Protein AF-A0A5B2VXR0-F1 (afdb_monomer_lite)

Sequence (176 aa):
MSKNELIADTIEAIVAQMFAIHRPLTPNASEYSLFYDPRKHEAWFIVIFFEDSNTTNAAIKNGVCYKMHTYLDNALQASGRTADINSMIFFESGARPVEKVDMDNLFQQLILQTARLKKSADEEPETICKGCGHDFDNHQLMCEPDTELSSMKGWITCPEEGCNCFFTWGANFPPQ

Radius of gyration: 16.2 Å; chains: 1; bounding box: 37×38×41 Å

Organism: NCBI:txid2607653

Structure (mmCIF, N/CA/C/O backbone):
data_AF-A0A5B2VXR0-F1
#
_entry.id   AF-A0A5B2VXR0-F1
#
loop_
_atom_site.group_PDB
_atom_site.id
_atom_site.type_symbol
_atom_site.label_atom_id
_atom_site.label_alt_id
_atom_site.label_comp_id
_atom_site.label_asym_id
_atom_site.label_entity_id
_atom_site.label_seq_id
_atom_site.pdbx_PDB_ins_code
_atom_site.Cartn_x
_atom_site.Cartn_y
_atom_site.Cartn_z
_atom_site.occupancy
_atom_site.B_iso_or_equiv
_atom_site.auth_seq_id
_atom_site.auth_comp_id
_atom_site.auth_asym_id
_atom_site.auth_atom_id
_atom_site.pdbx_PDB_model_num
ATOM 1 N N . MET A 1 1 ? -19.184 -1.882 20.969 1.00 64.56 1 MET A N 1
ATOM 2 C CA . MET A 1 1 ? -18.193 -1.811 19.889 1.00 64.56 1 MET A CA 1
ATOM 3 C C . MET A 1 1 ? -18.746 -0.902 18.805 1.00 64.56 1 MET A C 1
ATOM 5 O O . MET A 1 1 ? -19.882 -1.104 18.383 1.00 64.56 1 MET A O 1
ATOM 9 N N . SER A 1 2 ? -18.029 0.161 18.463 1.00 87.50 2 SER A N 1
ATOM 10 C CA . SER A 1 2 ? -18.422 1.135 17.446 1.00 87.50 2 SER A CA 1
ATOM 11 C C . SER A 1 2 ? -18.277 0.550 16.035 1.00 87.50 2 SER A C 1
ATOM 13 O O . SER A 1 2 ? -17.566 -0.433 15.827 1.00 87.50 2 SER A O 1
ATOM 15 N N . LYS A 1 3 ? -18.938 1.161 15.039 1.00 88.62 3 LYS A N 1
ATOM 16 C CA . LYS A 1 3 ? -18.789 0.774 13.622 1.00 88.62 3 LYS A CA 1
ATOM 17 C C . LYS A 1 3 ? -17.317 0.789 13.186 1.00 88.62 3 LYS A C 1
ATOM 19 O O . LYS A 1 3 ? -16.893 -0.104 12.465 1.00 88.62 3 LYS A O 1
ATOM 24 N N . ASN A 1 4 ? -16.552 1.777 13.646 1.00 90.12 4 ASN A N 1
ATOM 25 C CA . ASN A 1 4 ? -15.150 1.940 13.267 1.00 90.12 4 ASN A CA 1
ATOM 26 C C . ASN A 1 4 ? -14.249 0.892 13.926 1.00 90.12 4 ASN A C 1
ATOM 28 O O . ASN A 1 4 ? -13.320 0.430 13.281 1.00 90.12 4 ASN A O 1
ATOM 32 N N . GLU A 1 5 ? -14.551 0.466 15.156 1.00 90.69 5 GLU A N 1
ATOM 33 C CA . GLU A 1 5 ? -13.848 -0.660 15.795 1.00 90.69 5 GLU A CA 1
ATOM 34 C C . GLU A 1 5 ? -14.067 -1.955 15.000 1.00 90.69 5 GLU A C 1
ATOM 36 O O . GLU A 1 5 ? -13.112 -2.628 14.645 1.00 90.69 5 GLU A O 1
ATOM 41 N N . LEU A 1 6 ? -15.310 -2.241 14.594 1.00 92.94 6 LEU A N 1
ATOM 42 C CA . LEU A 1 6 ? -15.615 -3.406 13.753 1.00 92.94 6 LEU A CA 1
ATOM 43 C C . LEU A 1 6 ? -14.913 -3.377 12.386 1.00 92.94 6 LEU A C 1
ATOM 45 O O . LEU A 1 6 ? -14.565 -4.433 11.852 1.00 92.94 6 LEU A O 1
ATOM 49 N N . ILE A 1 7 ? -14.758 -2.189 11.791 1.00 95.38 7 ILE A N 1
ATOM 50 C CA . ILE A 1 7 ? -14.009 -2.004 10.542 1.00 95.38 7 ILE A CA 1
ATOM 51 C C . ILE A 1 7 ? -12.522 -2.260 10.789 1.00 95.38 7 ILE A C 1
ATOM 53 O O . ILE A 1 7 ? -11.934 -3.043 10.048 1.00 95.38 7 ILE A O 1
ATOM 57 N N . ALA A 1 8 ? -11.943 -1.667 11.837 1.00 95.88 8 ALA A N 1
ATOM 58 C CA . ALA A 1 8 ? -10.543 -1.863 12.201 1.00 95.88 8 ALA A CA 1
ATOM 59 C C . ALA A 1 8 ? -10.223 -3.350 12.413 1.00 95.88 8 ALA A C 1
ATOM 61 O O . ALA A 1 8 ? -9.340 -3.866 11.736 1.00 95.88 8 ALA A O 1
ATOM 62 N N . ASP A 1 9 ? -11.021 -4.061 13.217 1.00 96.38 9 ASP A N 1
ATOM 63 C CA . ASP A 1 9 ? -10.864 -5.504 13.453 1.00 96.38 9 ASP A CA 1
ATOM 64 C C . ASP A 1 9 ? -10.906 -6.311 12.143 1.00 96.38 9 ASP A C 1
ATOM 66 O O . ASP A 1 9 ? -10.186 -7.295 11.963 1.00 96.38 9 ASP A O 1
ATOM 70 N N . THR A 1 10 ? -11.761 -5.898 11.199 1.00 96.69 10 THR A N 1
ATOM 71 C CA . THR A 1 10 ? -11.889 -6.566 9.896 1.00 96.69 10 THR A CA 1
ATOM 72 C C . THR A 1 10 ? -10.655 -6.317 9.027 1.00 96.69 10 THR A C 1
ATOM 74 O O . THR A 1 10 ? -10.138 -7.258 8.424 1.00 96.69 10 THR A O 1
ATOM 77 N N . ILE A 1 11 ? -10.156 -5.077 8.979 1.00 97.44 11 ILE A N 1
ATOM 78 C CA . ILE A 1 11 ? -8.929 -4.731 8.248 1.00 97.44 11 ILE A CA 1
ATOM 79 C C . ILE A 1 11 ? -7.738 -5.480 8.849 1.00 97.44 11 ILE A C 1
ATOM 81 O O . ILE A 1 11 ? -6.964 -6.081 8.110 1.00 97.44 11 ILE A O 1
ATOM 85 N N . GLU A 1 12 ? -7.609 -5.508 10.175 1.00 97.38 12 GLU A N 1
ATOM 86 C CA . GLU A 1 12 ? -6.534 -6.228 10.862 1.00 97.38 12 GLU A CA 1
ATOM 87 C C . GLU A 1 12 ? -6.555 -7.727 10.551 1.00 97.38 12 GLU A C 1
ATOM 89 O O . GLU A 1 12 ? -5.510 -8.304 10.251 1.00 97.38 12 GLU A O 1
ATOM 94 N N . ALA A 1 13 ? -7.734 -8.357 10.532 1.00 97.50 13 ALA A N 1
ATOM 95 C CA . ALA A 1 13 ? -7.865 -9.759 10.140 1.00 97.50 13 ALA A CA 1
ATOM 96 C C . ALA A 1 13 ? -7.423 -10.003 8.683 1.00 97.50 13 ALA A C 1
ATOM 98 O O . ALA A 1 13 ? -6.714 -10.975 8.406 1.00 97.50 13 ALA A O 1
ATOM 99 N N . ILE A 1 14 ? -7.795 -9.109 7.760 1.00 98.00 14 ILE A N 1
ATOM 100 C CA . ILE A 1 14 ? -7.378 -9.165 6.350 1.00 98.00 14 ILE A CA 1
ATOM 101 C C . ILE A 1 14 ? -5.855 -9.013 6.225 1.00 98.00 14 ILE A C 1
ATOM 103 O O . ILE A 1 14 ? -5.215 -9.797 5.519 1.00 98.00 14 ILE A O 1
ATOM 107 N N . VAL A 1 15 ? -5.259 -8.048 6.932 1.00 97.38 15 VAL A N 1
ATOM 108 C CA . VAL A 1 15 ? -3.807 -7.819 6.931 1.00 97.38 15 VAL A CA 1
ATOM 109 C C . VAL A 1 15 ? -3.071 -9.021 7.523 1.00 97.38 15 VAL A C 1
ATOM 111 O O . VAL A 1 15 ? -2.116 -9.506 6.921 1.00 97.38 15 VAL A O 1
ATOM 114 N N . ALA A 1 16 ? -3.538 -9.585 8.638 1.00 96.25 16 ALA A N 1
ATOM 115 C CA . ALA A 1 16 ? -2.943 -10.785 9.224 1.00 96.25 16 ALA A CA 1
ATOM 116 C C . ALA A 1 16 ? -2.954 -11.973 8.244 1.00 96.25 16 ALA A C 1
ATOM 118 O O . ALA A 1 16 ? -1.962 -12.698 8.120 1.00 96.25 16 ALA A O 1
ATOM 119 N N . GLN A 1 17 ? -4.048 -12.151 7.497 1.00 96.75 17 GLN A N 1
ATOM 120 C CA . GLN A 1 17 ? -4.134 -13.178 6.462 1.00 96.75 17 GLN A CA 1
ATOM 121 C C . GLN A 1 17 ? -3.186 -12.895 5.286 1.00 96.75 17 GLN A C 1
ATOM 123 O O . GLN A 1 17 ? -2.537 -13.821 4.794 1.00 96.75 17 GLN A O 1
ATOM 128 N N . MET A 1 18 ? -3.053 -11.629 4.873 1.00 96.69 18 MET A N 1
ATOM 129 C CA . MET A 1 18 ? -2.081 -11.207 3.862 1.00 96.69 18 MET A CA 1
ATOM 130 C C . MET A 1 18 ? -0.664 -11.615 4.273 1.00 96.69 18 MET A C 1
ATOM 132 O O . MET A 1 18 ? 0.009 -12.295 3.496 1.00 96.69 18 MET A O 1
ATOM 136 N N . PHE A 1 19 ? -0.249 -11.292 5.504 1.00 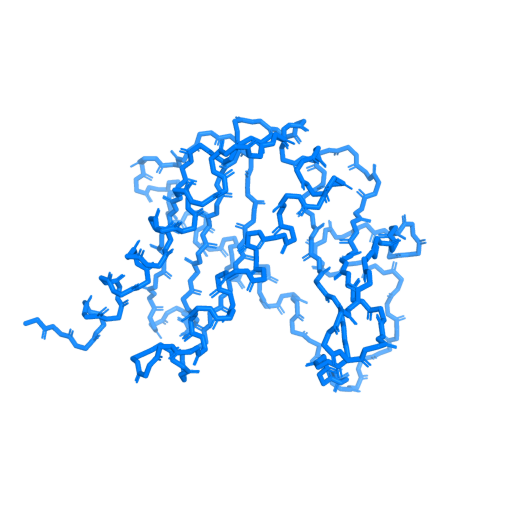94.94 19 PHE A N 1
ATOM 137 C CA . PHE A 1 19 ? 1.060 -11.675 6.043 1.00 94.94 19 PHE A CA 1
ATOM 138 C C . PHE A 1 19 ? 1.251 -13.193 6.042 1.00 94.94 19 PHE A C 1
ATOM 140 O O . PHE A 1 19 ? 2.310 -13.675 5.651 1.00 94.94 19 PHE A O 1
ATOM 147 N N . ALA A 1 20 ? 0.234 -13.968 6.431 1.00 94.25 20 ALA A N 1
ATOM 148 C CA . ALA A 1 20 ? 0.322 -15.427 6.432 1.00 94.25 20 ALA A CA 1
ATOM 149 C C . ALA A 1 20 ? 0.535 -16.007 5.021 1.00 94.25 20 ALA A C 1
ATOM 151 O O . ALA A 1 20 ? 1.376 -16.889 4.843 1.00 94.25 20 ALA A O 1
ATOM 152 N N . ILE A 1 21 ? -0.193 -15.498 4.022 1.00 92.44 21 ILE A N 1
ATOM 153 C CA . ILE A 1 21 ? -0.110 -15.949 2.623 1.00 92.44 21 ILE A CA 1
ATOM 154 C C . ILE A 1 21 ? 1.210 -15.525 1.974 1.00 92.44 21 ILE A C 1
ATOM 156 O O . ILE A 1 21 ? 1.811 -16.303 1.235 1.00 92.44 21 ILE A O 1
ATOM 160 N N . HIS A 1 22 ? 1.670 -14.305 2.255 1.00 91.31 22 HIS A N 1
ATOM 161 C CA . HIS A 1 22 ? 2.840 -13.709 1.608 1.00 91.31 22 HIS A CA 1
ATOM 162 C C . HIS A 1 22 ? 4.144 -13.954 2.376 1.00 91.31 22 HIS A C 1
ATOM 164 O O . HIS A 1 22 ? 5.204 -13.607 1.870 1.00 91.31 22 HIS A O 1
ATOM 170 N N . ARG A 1 23 ? 4.101 -14.624 3.535 1.00 88.50 23 ARG A N 1
ATOM 171 C CA . ARG A 1 23 ? 5.282 -15.048 4.310 1.00 88.50 23 ARG A CA 1
ATOM 172 C C . ARG A 1 23 ? 6.368 -15.784 3.501 1.00 88.50 23 ARG A C 1
ATOM 174 O O . ARG A 1 23 ? 7.537 -15.658 3.857 1.00 88.50 23 ARG A O 1
ATOM 181 N N . PRO A 1 24 ? 6.046 -16.599 2.474 1.00 90.81 24 PRO A N 1
ATOM 182 C CA . PRO A 1 24 ? 7.069 -17.250 1.656 1.00 90.81 24 PRO A CA 1
ATOM 183 C C . PRO A 1 24 ? 7.747 -16.315 0.645 1.00 90.81 24 PRO A C 1
ATOM 185 O O . PRO A 1 24 ? 8.695 -16.739 -0.014 1.00 90.81 24 PRO A O 1
ATOM 188 N N . LEU A 1 25 ? 7.249 -15.088 0.459 1.00 88.50 25 LEU A N 1
ATOM 189 C CA . LEU A 1 25 ? 7.857 -14.139 -0.463 1.00 88.50 25 LEU A CA 1
ATOM 190 C C . LEU A 1 25 ? 9.195 -13.634 0.078 1.00 88.50 25 LEU A C 1
ATOM 192 O O . LEU A 1 25 ? 9.539 -13.775 1.246 1.00 88.50 25 LEU A O 1
ATOM 196 N N . THR A 1 26 ? 10.024 -13.104 -0.809 1.00 89.50 26 THR A N 1
ATOM 197 C CA . THR A 1 26 ? 11.285 -12.476 -0.425 1.00 89.50 26 THR A CA 1
ATOM 198 C C . THR A 1 26 ? 11.474 -11.248 -1.301 1.00 89.50 26 THR A C 1
ATOM 200 O O . THR A 1 26 ? 11.399 -11.379 -2.525 1.00 89.50 26 THR A O 1
ATOM 203 N N . PRO A 1 27 ? 11.709 -10.066 -0.715 1.00 92.88 27 PRO A N 1
ATOM 204 C CA . PRO A 1 27 ? 11.802 -9.793 0.726 1.00 92.88 27 PRO A CA 1
ATOM 205 C C . PRO A 1 27 ? 10.450 -9.875 1.462 1.00 92.88 27 PRO A C 1
ATOM 207 O O . PRO A 1 27 ? 9.396 -9.871 0.834 1.00 92.88 27 PRO A O 1
ATOM 210 N N . ASN A 1 28 ? 10.496 -9.964 2.794 1.00 91.81 28 ASN A N 1
ATOM 211 C CA . ASN A 1 28 ? 9.314 -10.050 3.654 1.00 91.81 28 ASN A CA 1
ATOM 212 C C . ASN A 1 28 ? 9.018 -8.715 4.335 1.00 91.81 28 ASN A C 1
ATOM 214 O O . ASN A 1 28 ? 9.938 -8.042 4.797 1.00 91.81 28 ASN A O 1
ATOM 218 N N . ALA A 1 29 ? 7.733 -8.383 4.452 1.00 94.06 29 ALA A N 1
ATOM 219 C CA . ALA A 1 29 ? 7.286 -7.322 5.343 1.00 94.06 29 ALA A CA 1
ATOM 220 C C . ALA A 1 29 ? 7.497 -7.740 6.807 1.00 94.06 29 ALA A C 1
ATOM 222 O O . ALA A 1 29 ? 7.289 -8.904 7.164 1.00 94.06 29 ALA A O 1
ATOM 223 N N . SER A 1 30 ? 7.910 -6.795 7.646 1.00 91.62 30 SER A N 1
ATOM 224 C CA . SER A 1 30 ? 8.195 -7.009 9.066 1.00 91.62 30 SER A CA 1
ATOM 225 C C . SER A 1 30 ? 6.971 -6.741 9.937 1.00 91.62 30 SER A C 1
ATOM 227 O O . SER A 1 30 ? 6.635 -7.551 10.799 1.00 91.62 30 SER A O 1
ATOM 229 N N . GLU A 1 31 ? 6.289 -5.622 9.702 1.00 94.88 31 GLU A N 1
ATOM 230 C CA . GLU A 1 31 ? 5.206 -5.120 10.547 1.00 94.88 31 GLU A CA 1
ATOM 231 C C . GLU A 1 31 ? 4.192 -4.301 9.737 1.00 94.88 31 GLU A C 1
ATOM 233 O O . GLU A 1 31 ? 4.403 -3.998 8.561 1.00 94.88 31 GLU A O 1
ATOM 238 N N . TYR A 1 32 ? 3.086 -3.915 10.376 1.00 96.88 32 TYR A N 1
ATOM 239 C CA . TYR A 1 32 ? 2.131 -2.970 9.809 1.00 96.88 32 TYR A CA 1
ATOM 240 C C . TYR A 1 32 ? 1.583 -1.997 10.858 1.00 96.88 32 TYR A C 1
ATOM 242 O O . TYR A 1 32 ? 1.615 -2.273 12.058 1.00 96.88 32 TYR A O 1
ATOM 250 N N . SER A 1 33 ? 1.038 -0.879 10.383 1.00 96.94 33 SER A N 1
ATOM 251 C CA . SER A 1 33 ? 0.234 0.063 11.166 1.00 96.94 33 SER A CA 1
ATOM 252 C C . SER A 1 33 ? -1.071 0.376 10.442 1.00 96.94 33 SER A C 1
ATOM 254 O O . SER A 1 33 ? -1.108 0.457 9.215 1.00 96.94 33 SER A O 1
ATOM 256 N N . LEU A 1 34 ? -2.133 0.596 11.216 1.00 96.94 34 LEU A N 1
ATOM 257 C CA . LEU A 1 34 ? -3.429 1.058 10.730 1.00 96.94 34 LEU A CA 1
ATOM 258 C C . LEU A 1 34 ? -3.721 2.440 11.321 1.00 96.94 34 LEU A C 1
ATOM 260 O O . LEU A 1 34 ? -3.713 2.598 12.542 1.00 96.94 34 LEU A O 1
ATOM 264 N N . PHE A 1 35 ? -3.995 3.434 10.474 1.00 96.50 35 PHE A N 1
ATOM 265 C CA . PHE A 1 35 ? -4.375 4.779 10.916 1.00 96.50 35 PHE A CA 1
ATOM 266 C C . PHE A 1 35 ? -5.745 5.175 10.389 1.00 96.50 35 PHE A C 1
ATOM 268 O O . PHE A 1 35 ? -6.058 4.992 9.212 1.00 96.50 35 PHE A O 1
ATOM 275 N N . TYR A 1 36 ? -6.539 5.784 11.266 1.00 95.62 36 TYR A N 1
A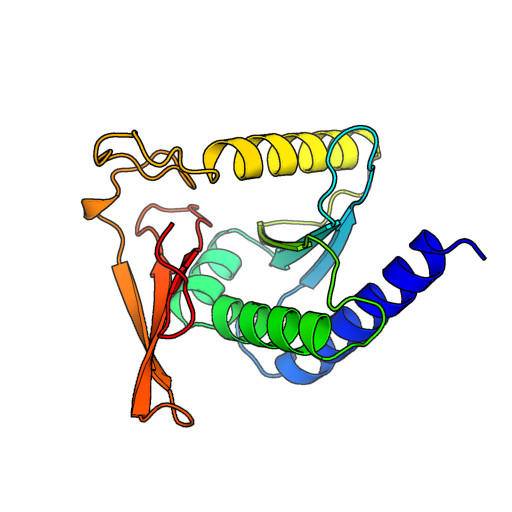TOM 276 C CA . TYR A 1 36 ? -7.818 6.379 10.915 1.00 95.62 36 TYR A CA 1
ATOM 277 C C . TYR A 1 36 ? -8.189 7.479 11.915 1.00 95.62 36 TYR A C 1
ATOM 279 O O . TYR A 1 36 ? -8.349 7.225 13.109 1.00 95.62 36 TYR A O 1
ATOM 287 N N . ASP A 1 37 ? -8.341 8.711 11.424 1.00 94.31 37 ASP A N 1
ATOM 288 C CA . ASP A 1 37 ? -8.972 9.809 12.163 1.00 94.31 37 ASP A CA 1
ATOM 289 C C . ASP A 1 37 ? -9.834 10.622 11.188 1.00 94.31 37 ASP A C 1
ATOM 291 O O . ASP A 1 37 ? -9.303 11.493 10.489 1.00 94.31 37 ASP A O 1
ATOM 295 N N . PRO A 1 38 ? -11.161 10.396 11.155 1.00 92.31 38 PRO A N 1
ATOM 296 C CA . PRO A 1 38 ? -12.056 11.052 10.205 1.00 92.31 38 PRO A CA 1
ATOM 297 C C . PRO A 1 38 ? -12.147 12.569 10.401 1.00 92.31 38 PRO A C 1
ATOM 299 O O . PRO A 1 38 ? -12.692 13.262 9.549 1.00 92.31 38 PRO A O 1
ATOM 302 N N . ARG A 1 39 ? -11.615 13.113 11.507 1.00 93.31 39 ARG A N 1
ATOM 303 C CA . ARG A 1 39 ? -11.512 14.566 11.716 1.00 93.31 39 ARG A CA 1
ATOM 304 C C . ARG A 1 39 ? -10.332 15.181 10.966 1.00 93.31 39 ARG A C 1
ATOM 306 O O . ARG A 1 39 ? -10.328 16.388 10.753 1.00 93.31 39 ARG A O 1
ATOM 313 N N . LYS A 1 40 ? -9.326 14.373 10.616 1.00 92.25 40 LYS A N 1
ATOM 314 C CA . LYS A 1 40 ? -8.140 14.790 9.856 1.00 92.25 40 LYS A CA 1
ATOM 315 C C . LYS A 1 40 ? -8.238 14.361 8.393 1.00 92.25 40 LYS A C 1
ATOM 317 O O . LYS A 1 40 ? -7.930 15.158 7.515 1.00 92.25 40 LYS A O 1
ATOM 322 N N . HIS A 1 41 ? -8.657 13.121 8.135 1.00 92.44 41 HIS A N 1
ATOM 323 C CA . HIS A 1 41 ? -8.802 12.570 6.790 1.00 92.44 41 HIS A CA 1
ATOM 324 C C . HIS A 1 41 ? -9.783 11.387 6.783 1.00 92.44 41 HIS A C 1
ATOM 326 O O . HIS A 1 41 ? -9.799 10.584 7.710 1.00 92.44 41 HIS A O 1
ATOM 332 N N . GLU A 1 42 ? -10.598 11.263 5.735 1.00 92.44 42 GLU A N 1
ATOM 333 C CA . GLU A 1 42 ? -11.661 10.245 5.652 1.00 92.44 42 GLU A CA 1
ATOM 334 C C . GLU A 1 42 ? -11.158 8.823 5.353 1.00 92.44 42 GLU A C 1
ATOM 336 O O . GLU A 1 42 ? -11.868 7.855 5.620 1.00 92.44 42 GLU A O 1
ATOM 341 N N . ALA A 1 43 ? -9.952 8.697 4.791 1.00 93.88 43 ALA A N 1
ATOM 342 C CA . ALA A 1 43 ? -9.377 7.410 4.410 1.00 93.88 43 ALA A CA 1
ATOM 343 C C . ALA A 1 43 ? -8.768 6.645 5.593 1.00 93.88 43 ALA A C 1
ATOM 345 O O . ALA A 1 43 ? -8.197 7.233 6.515 1.00 93.88 43 ALA A O 1
ATOM 346 N N . TRP A 1 44 ? -8.835 5.321 5.503 1.00 96.81 44 TRP A N 1
ATOM 347 C CA . TRP A 1 44 ? -8.053 4.380 6.293 1.00 96.81 44 TRP A CA 1
ATOM 348 C C . TRP A 1 44 ? -6.672 4.208 5.667 1.00 96.81 44 TRP A C 1
ATOM 350 O O . TRP A 1 44 ? -6.559 3.950 4.472 1.00 96.81 44 TRP A O 1
ATOM 360 N N . PHE A 1 45 ? -5.621 4.313 6.469 1.00 97.25 45 PHE A N 1
ATOM 361 C CA . PHE A 1 45 ? -4.249 4.138 6.008 1.00 97.25 45 PHE A CA 1
ATOM 362 C C . PHE A 1 45 ? -3.681 2.830 6.533 1.00 97.25 45 PHE A C 1
ATOM 364 O O . PHE A 1 45 ? -3.550 2.656 7.744 1.00 97.25 45 PHE A O 1
ATOM 371 N N . ILE A 1 46 ? -3.328 1.933 5.621 1.00 97.94 46 ILE A N 1
ATOM 372 C CA . ILE A 1 46 ? -2.669 0.663 5.912 1.00 97.94 46 ILE A CA 1
ATOM 373 C C . ILE A 1 46 ? -1.209 0.824 5.509 1.00 97.94 46 ILE A C 1
ATOM 375 O O . ILE A 1 46 ? -0.903 0.974 4.330 1.00 97.94 46 ILE A O 1
ATOM 379 N N . VAL A 1 47 ? -0.303 0.812 6.479 1.00 97.62 47 VAL A N 1
ATOM 380 C CA . VAL A 1 47 ? 1.132 0.990 6.235 1.00 97.62 47 VAL A CA 1
ATOM 381 C C . VAL A 1 47 ? 1.837 -0.321 6.507 1.00 97.62 47 VAL A C 1
ATOM 383 O O . VAL A 1 47 ? 1.739 -0.842 7.614 1.00 97.62 47 VAL A O 1
ATOM 386 N N . ILE A 1 48 ? 2.537 -0.849 5.512 1.00 97.56 48 ILE A N 1
ATOM 387 C CA . ILE A 1 48 ? 3.312 -2.085 5.594 1.00 97.56 48 ILE A CA 1
ATOM 388 C C . ILE A 1 48 ? 4.795 -1.720 5.642 1.00 97.56 48 ILE A C 1
ATOM 390 O O . ILE A 1 48 ? 5.281 -1.000 4.773 1.00 97.56 48 ILE A O 1
ATOM 394 N N . PHE A 1 49 ? 5.516 -2.220 6.640 1.00 96.81 49 PHE A N 1
ATOM 395 C CA . PHE A 1 49 ? 6.930 -1.920 6.848 1.00 96.81 49 PHE A CA 1
ATOM 396 C C . PHE A 1 49 ? 7.811 -3.065 6.353 1.00 96.81 49 PHE A C 1
ATOM 398 O O . PHE A 1 49 ? 7.495 -4.240 6.549 1.00 96.81 49 PHE A O 1
ATOM 405 N N . PHE A 1 50 ? 8.941 -2.712 5.750 1.00 95.94 50 PHE A N 1
ATOM 406 C CA . PHE A 1 50 ? 10.075 -3.605 5.524 1.00 95.94 50 PHE A CA 1
ATOM 407 C C . PHE A 1 50 ? 11.264 -3.140 6.365 1.00 95.94 50 PHE A C 1
ATOM 409 O O . PHE A 1 50 ? 11.349 -1.975 6.743 1.00 95.94 50 PHE A O 1
ATOM 416 N N . GLU A 1 51 ? 12.193 -4.054 6.639 1.00 94.31 51 GLU A N 1
ATOM 417 C CA . GLU A 1 51 ? 13.318 -3.834 7.558 1.00 94.31 51 GLU A CA 1
ATOM 418 C C . GLU A 1 51 ? 14.133 -2.567 7.254 1.00 94.31 51 GLU A C 1
ATOM 420 O O . GLU A 1 51 ? 14.437 -1.793 8.159 1.00 94.31 51 GLU A O 1
ATOM 425 N N . ASP A 1 52 ? 14.439 -2.324 5.981 1.00 93.81 52 ASP A N 1
ATOM 426 C CA . ASP A 1 52 ? 15.213 -1.174 5.525 1.00 93.81 52 ASP A CA 1
ATOM 427 C C . ASP A 1 52 ? 14.836 -0.773 4.090 1.00 93.81 52 ASP A C 1
ATOM 429 O O . ASP A 1 52 ? 14.067 -1.454 3.404 1.00 93.81 52 ASP A O 1
ATOM 433 N N . SER A 1 53 ? 15.378 0.351 3.618 1.00 92.44 53 SER A N 1
ATOM 434 C CA . SER A 1 53 ? 15.039 0.896 2.302 1.00 92.44 53 SER A CA 1
ATOM 435 C C . SER A 1 53 ? 15.500 -0.000 1.150 1.00 92.44 53 SER A C 1
ATOM 437 O O . SER A 1 53 ? 14.848 -0.029 0.109 1.00 92.44 53 SER A O 1
ATOM 439 N N . ASN A 1 54 ? 16.573 -0.781 1.318 1.00 92.31 54 ASN A N 1
ATOM 440 C CA . ASN A 1 54 ? 17.012 -1.741 0.299 1.00 92.31 54 ASN A CA 1
ATOM 441 C C . ASN A 1 54 ? 15.989 -2.865 0.139 1.00 92.31 54 ASN A C 1
ATOM 443 O O . ASN A 1 54 ? 15.646 -3.252 -0.978 1.00 92.31 54 ASN A O 1
ATOM 447 N N . THR A 1 55 ? 15.469 -3.342 1.263 1.00 93.94 55 THR A N 1
ATOM 448 C CA . THR A 1 55 ? 14.445 -4.372 1.356 1.00 93.94 55 THR A CA 1
ATOM 449 C C . THR A 1 55 ? 13.127 -3.870 0.771 1.00 93.94 55 THR A C 1
ATOM 451 O O . THR A 1 55 ? 12.557 -4.550 -0.080 1.00 93.94 55 THR A O 1
ATOM 454 N N . THR A 1 56 ? 12.678 -2.656 1.113 1.00 95.12 56 THR A N 1
ATOM 455 C CA . THR A 1 56 ? 11.490 -2.039 0.491 1.00 95.12 56 THR A CA 1
ATOM 456 C C . THR A 1 56 ? 11.661 -1.892 -1.022 1.00 95.12 56 THR A C 1
ATOM 458 O O . THR A 1 56 ? 10.792 -2.301 -1.790 1.00 95.12 56 THR A O 1
ATOM 461 N N . ASN A 1 57 ? 12.803 -1.372 -1.480 1.00 92.38 57 ASN A N 1
ATOM 462 C CA . ASN A 1 57 ? 13.070 -1.185 -2.908 1.00 92.38 57 ASN A CA 1
ATOM 463 C C . ASN A 1 57 ? 13.101 -2.513 -3.667 1.00 92.38 57 ASN A C 1
ATOM 465 O O . ASN A 1 57 ? 12.554 -2.613 -4.767 1.00 92.38 57 ASN A O 1
ATOM 469 N N . ALA A 1 58 ? 13.706 -3.548 -3.082 1.00 93.12 58 ALA A N 1
ATOM 470 C CA . ALA A 1 58 ? 13.682 -4.890 -3.644 1.00 93.12 58 ALA A CA 1
ATOM 471 C C . ALA A 1 58 ? 12.247 -5.431 -3.729 1.00 93.12 58 ALA A C 1
ATOM 473 O O . ALA A 1 58 ? 11.881 -5.967 -4.774 1.00 93.12 58 ALA A O 1
ATOM 474 N N . ALA A 1 59 ? 11.432 -5.229 -2.685 1.00 94.88 59 ALA A N 1
ATOM 475 C CA . ALA A 1 59 ? 10.031 -5.651 -2.621 1.00 94.88 59 ALA A CA 1
ATOM 476 C C . ALA A 1 59 ? 9.159 -4.988 -3.694 1.00 94.88 59 ALA A C 1
ATOM 478 O O . ALA A 1 59 ? 8.277 -5.619 -4.282 1.00 94.88 59 ALA A O 1
ATOM 479 N N . ILE A 1 60 ? 9.401 -3.702 -3.952 1.00 93.19 60 ILE A N 1
ATOM 480 C CA . ILE A 1 60 ? 8.725 -2.962 -5.013 1.00 93.19 60 ILE A CA 1
ATOM 481 C C . ILE A 1 60 ? 9.168 -3.512 -6.368 1.00 93.19 60 ILE A C 1
ATOM 483 O O . ILE A 1 60 ? 8.331 -3.907 -7.177 1.00 93.19 60 ILE A O 1
ATOM 487 N N . LYS A 1 61 ? 10.477 -3.594 -6.625 1.00 90.75 61 LYS A N 1
ATOM 488 C CA . LYS A 1 61 ? 11.012 -3.987 -7.939 1.00 90.75 61 LYS A CA 1
ATOM 489 C C . LYS A 1 61 ? 10.655 -5.422 -8.325 1.00 90.75 61 LYS A C 1
ATOM 491 O O . LYS A 1 61 ? 10.395 -5.684 -9.494 1.00 90.75 61 LYS A O 1
ATOM 496 N N . ASN A 1 62 ? 10.604 -6.351 -7.375 1.00 92.00 62 ASN A N 1
ATOM 497 C CA . ASN A 1 62 ? 10.282 -7.752 -7.656 1.00 92.00 62 ASN A CA 1
ATOM 498 C C . ASN A 1 62 ? 8.781 -8.095 -7.539 1.00 92.00 62 ASN A C 1
ATOM 500 O O . ASN A 1 62 ? 8.407 -9.263 -7.664 1.00 92.00 62 ASN A O 1
ATOM 504 N N . GLY A 1 63 ? 7.925 -7.094 -7.308 1.00 92.56 63 GLY A N 1
ATOM 505 C CA . GLY A 1 63 ? 6.470 -7.246 -7.293 1.00 92.56 63 GLY A CA 1
ATOM 506 C C . GLY A 1 63 ? 5.888 -7.822 -6.002 1.00 92.56 63 GLY A C 1
ATOM 507 O O . GLY A 1 63 ? 4.702 -8.148 -5.971 1.00 92.56 63 GLY A O 1
ATOM 508 N N . VAL A 1 64 ? 6.664 -7.941 -4.921 1.00 95.31 64 VAL A N 1
ATOM 509 C CA . VAL A 1 64 ? 6.121 -8.331 -3.609 1.00 95.31 64 VAL A CA 1
ATOM 510 C C . VAL A 1 64 ? 5.109 -7.297 -3.113 1.00 95.31 64 VAL A C 1
ATOM 512 O O . VAL A 1 64 ? 3.988 -7.677 -2.771 1.00 95.31 64 VAL A O 1
ATOM 515 N N . CYS A 1 65 ? 5.445 -6.002 -3.156 1.00 95.38 65 CYS A N 1
ATOM 516 C CA . CYS A 1 65 ? 4.510 -4.931 -2.782 1.00 95.38 65 CYS A CA 1
ATOM 517 C C . CYS A 1 65 ? 3.246 -4.959 -3.649 1.00 95.38 65 CYS A C 1
ATOM 519 O O . CYS A 1 65 ? 2.139 -4.799 -3.145 1.00 95.38 65 CYS A O 1
ATOM 521 N N . TYR A 1 66 ? 3.394 -5.248 -4.943 1.00 94.69 66 TYR A N 1
ATOM 522 C CA . TYR A 1 66 ? 2.265 -5.366 -5.860 1.00 94.69 66 TYR A CA 1
ATOM 523 C C . TYR A 1 66 ? 1.302 -6.501 -5.494 1.00 94.69 66 TYR A C 1
ATOM 525 O O . TYR A 1 66 ? 0.087 -6.296 -5.457 1.00 94.69 66 TYR A O 1
ATOM 533 N N . LYS A 1 67 ? 1.832 -7.680 -5.160 1.00 93.88 67 LYS A N 1
ATOM 534 C CA . LYS A 1 67 ? 1.023 -8.828 -4.724 1.00 93.88 67 LYS A CA 1
ATOM 535 C C . LYS A 1 67 ? 0.299 -8.543 -3.411 1.00 93.88 67 LYS A C 1
ATOM 537 O O . LYS A 1 67 ? -0.901 -8.789 -3.319 1.00 93.88 67 LYS A O 1
ATOM 542 N N . MET A 1 68 ? 1.001 -7.956 -2.438 1.00 95.81 68 MET A N 1
ATOM 543 C CA . MET A 1 68 ? 0.406 -7.551 -1.160 1.00 95.81 68 MET A CA 1
ATOM 544 C C . MET A 1 68 ? -0.696 -6.505 -1.357 1.00 95.81 68 MET A C 1
ATOM 546 O O . MET A 1 68 ? -1.787 -6.666 -0.816 1.00 95.81 68 MET A O 1
ATOM 550 N N . HIS A 1 69 ? -0.443 -5.474 -2.170 1.00 95.25 69 HIS A N 1
ATOM 551 C CA . HIS A 1 69 ? -1.429 -4.444 -2.494 1.00 95.25 69 HIS A CA 1
ATOM 552 C C . HIS A 1 69 ? -2.674 -5.056 -3.138 1.00 95.25 69 HIS A C 1
ATOM 554 O O . HIS A 1 69 ? -3.783 -4.823 -2.675 1.00 95.25 69 HIS A O 1
ATOM 560 N N . THR A 1 70 ? -2.492 -5.860 -4.187 1.00 92.62 70 THR A N 1
ATOM 561 C CA . THR A 1 70 ? -3.599 -6.494 -4.920 1.00 92.62 70 THR A CA 1
ATOM 562 C C . THR A 1 70 ? -4.421 -7.403 -4.010 1.00 92.62 70 THR A C 1
ATOM 564 O O . THR A 1 70 ? -5.646 -7.388 -4.067 1.00 92.62 70 THR A O 1
ATOM 567 N N . TYR A 1 71 ? -3.765 -8.171 -3.135 1.00 94.50 71 TYR A N 1
ATOM 568 C CA . TYR A 1 71 ? -4.461 -8.989 -2.147 1.00 94.50 71 TYR A CA 1
ATOM 569 C C . TYR A 1 71 ? -5.315 -8.135 -1.205 1.00 94.50 71 TYR A C 1
ATOM 571 O O . TYR A 1 71 ? -6.492 -8.436 -1.009 1.00 94.50 71 TYR A O 1
ATOM 579 N N . LEU A 1 72 ? -4.723 -7.091 -0.616 1.00 95.69 72 LEU A N 1
ATOM 580 C CA . LEU A 1 72 ? -5.412 -6.227 0.340 1.00 95.69 72 LEU A CA 1
ATOM 581 C C . LEU A 1 72 ? -6.596 -5.515 -0.314 1.00 95.69 72 LEU A C 1
ATOM 583 O O . LEU A 1 72 ? -7.691 -5.581 0.229 1.00 95.69 72 LEU A O 1
ATOM 587 N N . ASP A 1 73 ? -6.398 -4.901 -1.480 1.00 93.38 73 ASP A N 1
ATOM 588 C CA . ASP A 1 73 ? -7.452 -4.189 -2.207 1.00 93.38 73 ASP A CA 1
ATOM 589 C C . ASP A 1 73 ? -8.635 -5.118 -2.528 1.00 93.38 73 ASP A C 1
ATOM 591 O O . ASP A 1 73 ? -9.769 -4.856 -2.124 1.00 93.38 73 ASP A O 1
ATOM 595 N N . ASN A 1 74 ? -8.361 -6.290 -3.112 1.00 92.56 74 ASN A N 1
ATOM 596 C CA . ASN A 1 74 ? -9.398 -7.275 -3.422 1.00 92.56 74 ASN A CA 1
ATOM 597 C C . ASN A 1 74 ? -10.128 -7.775 -2.164 1.00 92.56 74 ASN A C 1
ATOM 599 O O . ASN A 1 74 ? -11.351 -7.915 -2.166 1.00 92.56 74 ASN A O 1
ATOM 603 N N . ALA A 1 75 ? -9.401 -8.056 -1.078 1.00 94.81 75 ALA A N 1
ATOM 604 C CA . ALA A 1 75 ? -9.994 -8.546 0.165 1.00 94.81 75 ALA A CA 1
ATOM 605 C C . ALA A 1 75 ? -10.845 -7.475 0.870 1.00 94.81 75 ALA A C 1
ATOM 607 O O . ALA A 1 75 ? -11.901 -7.794 1.423 1.00 94.81 75 ALA A O 1
ATOM 608 N N . LEU A 1 76 ? -10.418 -6.209 0.825 1.00 95.00 76 LEU A N 1
ATOM 609 C CA . LEU A 1 76 ? -11.172 -5.079 1.366 1.00 95.00 76 LEU A CA 1
ATOM 610 C C . LEU A 1 76 ? -12.464 -4.851 0.578 1.00 95.00 76 LEU A C 1
ATOM 612 O O . LEU A 1 76 ? -13.517 -4.701 1.201 1.00 95.00 76 LEU A O 1
ATOM 616 N N . GLN A 1 77 ? -12.402 -4.907 -0.756 1.00 92.50 77 GLN A N 1
ATOM 617 C CA . GLN A 1 77 ? -13.563 -4.769 -1.642 1.00 92.50 77 GLN A CA 1
ATOM 618 C C . GLN A 1 77 ? -14.544 -5.947 -1.521 1.00 92.50 77 GLN A C 1
ATOM 620 O O . GLN A 1 77 ? -15.758 -5.753 -1.525 1.00 92.50 77 GLN A O 1
ATOM 625 N N . ALA A 1 78 ? -14.042 -7.176 -1.365 1.00 92.06 78 ALA A N 1
ATOM 626 C CA . ALA A 1 78 ? -14.879 -8.371 -1.229 1.00 92.06 78 ALA A CA 1
ATOM 627 C C . ALA A 1 78 ? -15.587 -8.474 0.135 1.00 92.06 78 ALA A C 1
ATOM 629 O O . ALA A 1 78 ? -16.577 -9.198 0.284 1.00 92.06 78 ALA A O 1
ATOM 630 N N . SER A 1 79 ? -15.089 -7.775 1.155 1.00 92.19 79 SER A N 1
ATOM 631 C CA . SER A 1 79 ? -15.686 -7.772 2.486 1.00 92.19 79 SER A CA 1
ATOM 632 C C . SER A 1 79 ? -16.854 -6.788 2.545 1.00 92.19 79 SER A C 1
ATOM 634 O O . SER A 1 79 ? -16.676 -5.575 2.476 1.00 92.19 79 SER A O 1
ATOM 636 N N . GLY A 1 80 ? -18.065 -7.294 2.802 1.00 89.06 80 GLY A N 1
ATOM 637 C CA . GLY A 1 80 ? -19.273 -6.463 2.939 1.00 89.06 80 GLY A CA 1
ATOM 638 C C . GLY A 1 80 ? -19.237 -5.428 4.078 1.00 89.06 80 GLY A C 1
ATOM 639 O O . GLY A 1 80 ? -20.189 -4.673 4.245 1.00 89.06 80 GLY A O 1
ATOM 640 N N . ARG A 1 81 ? -18.170 -5.393 4.890 1.00 91.38 81 ARG A N 1
ATOM 641 C CA . ARG A 1 81 ? -17.940 -4.373 5.928 1.00 91.38 81 ARG A CA 1
ATOM 642 C C . ARG A 1 81 ? -16.984 -3.266 5.497 1.00 91.38 81 ARG A C 1
ATOM 644 O O . ARG A 1 81 ? -17.055 -2.175 6.056 1.00 91.38 81 ARG A O 1
ATOM 651 N N . THR A 1 82 ? -16.082 -3.562 4.566 1.00 93.25 82 THR A N 1
ATOM 652 C CA . THR A 1 82 ? -15.001 -2.668 4.129 1.00 93.25 82 THR A CA 1
ATOM 653 C C . THR A 1 82 ? -15.135 -2.255 2.665 1.00 93.25 82 THR A C 1
ATOM 655 O O . THR A 1 82 ? -14.408 -1.369 2.249 1.00 93.25 82 THR A O 1
ATOM 658 N N . ALA A 1 83 ? -16.082 -2.823 1.912 1.00 91.00 83 ALA A N 1
ATOM 659 C CA . ALA A 1 83 ? -16.259 -2.563 0.482 1.00 91.00 83 ALA A CA 1
ATOM 660 C C . ALA A 1 83 ? -16.397 -1.072 0.127 1.00 91.00 83 ALA A C 1
ATOM 662 O O . ALA A 1 83 ? -15.897 -0.637 -0.903 1.00 91.00 83 ALA A O 1
ATOM 663 N N . AS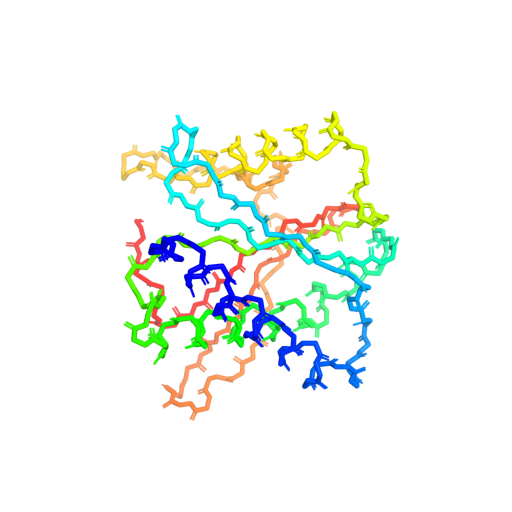P A 1 84 ? -17.036 -0.292 1.005 1.00 89.06 84 ASP A N 1
ATOM 664 C CA . ASP A 1 84 ? -17.341 1.123 0.767 1.00 89.06 84 ASP A CA 1
ATOM 665 C C . ASP A 1 84 ? -16.404 2.090 1.514 1.00 89.06 84 ASP A C 1
ATOM 667 O O . ASP A 1 84 ? -16.694 3.286 1.608 1.00 89.06 84 ASP A O 1
ATOM 671 N N . ILE A 1 85 ? -15.318 1.604 2.128 1.00 92.88 85 ILE A N 1
ATOM 672 C CA . ILE A 1 85 ? -14.375 2.497 2.815 1.00 92.88 85 ILE A CA 1
ATOM 673 C C . ILE A 1 85 ? -13.375 3.072 1.814 1.00 92.88 85 ILE A C 1
ATOM 675 O O . ILE A 1 85 ? -12.904 2.383 0.916 1.00 92.88 85 ILE A O 1
ATOM 679 N N . ASN A 1 86 ? -12.980 4.326 2.021 1.00 92.19 86 ASN A N 1
ATOM 680 C CA . ASN A 1 86 ? -11.782 4.849 1.380 1.00 92.19 86 ASN A CA 1
ATOM 681 C C . ASN A 1 86 ? -10.563 4.283 2.122 1.00 92.19 86 ASN A C 1
ATOM 683 O O . ASN A 1 86 ? -10.425 4.511 3.327 1.00 92.19 86 ASN A O 1
ATOM 687 N N . SER A 1 87 ? -9.702 3.538 1.435 1.00 92.94 87 SER A N 1
ATOM 688 C CA . SER A 1 87 ? -8.474 2.982 2.003 1.00 92.94 87 SER A CA 1
ATOM 689 C C . SER A 1 87 ? -7.275 3.248 1.108 1.00 92.94 87 SER A C 1
ATOM 691 O O . SER A 1 87 ? -7.382 3.189 -0.112 1.00 92.94 87 SER A O 1
ATOM 693 N N . MET A 1 88 ? -6.125 3.486 1.728 1.00 93.62 88 MET A N 1
ATOM 694 C CA . MET A 1 88 ? -4.848 3.703 1.060 1.00 93.62 88 MET A CA 1
ATOM 695 C C . MET A 1 88 ? -3.803 2.763 1.660 1.00 93.62 88 MET A C 1
ATOM 697 O O . MET A 1 88 ? -3.714 2.636 2.884 1.00 93.62 88 MET A O 1
ATOM 701 N N . ILE A 1 89 ? -3.012 2.116 0.804 1.00 95.31 89 ILE A N 1
ATOM 702 C CA . ILE A 1 89 ? -1.972 1.163 1.203 1.00 95.31 89 ILE A CA 1
ATOM 703 C C . ILE A 1 89 ? -0.606 1.772 0.886 1.00 95.31 89 ILE A C 1
ATOM 705 O O . ILE A 1 89 ? -0.342 2.138 -0.257 1.00 95.31 89 ILE A O 1
ATOM 709 N N . PHE A 1 90 ? 0.262 1.856 1.890 1.00 95.25 90 PHE A N 1
ATOM 710 C CA . PHE A 1 90 ? 1.609 2.414 1.783 1.00 95.25 90 PHE A CA 1
ATOM 711 C C . PHE A 1 90 ? 2.665 1.386 2.182 1.00 95.25 90 PHE A C 1
ATOM 713 O O . PHE A 1 90 ? 2.419 0.522 3.026 1.00 95.25 90 PHE A O 1
ATOM 720 N N . PHE A 1 91 ? 3.850 1.503 1.584 1.00 95.44 91 PHE A N 1
ATOM 721 C CA . PHE A 1 91 ? 4.998 0.644 1.859 1.00 95.44 91 PHE A CA 1
ATOM 722 C C . PHE A 1 91 ? 6.159 1.491 2.366 1.00 95.44 91 PHE A C 1
ATOM 724 O O . PHE A 1 91 ? 6.693 2.322 1.635 1.00 95.44 91 PHE A O 1
ATOM 731 N N . GLU A 1 92 ? 6.559 1.264 3.609 1.00 95.50 92 GLU A N 1
ATOM 732 C CA . GLU A 1 92 ? 7.585 2.041 4.296 1.00 95.50 92 GLU A CA 1
ATOM 733 C C . GLU A 1 92 ? 8.809 1.190 4.631 1.00 95.50 92 GLU A C 1
ATOM 735 O O . GLU A 1 92 ? 8.766 -0.043 4.637 1.00 95.50 92 GLU A O 1
ATOM 740 N N . SER A 1 93 ? 9.926 1.865 4.883 1.00 94.44 93 SER A N 1
ATOM 741 C CA . SER A 1 93 ? 11.173 1.237 5.321 1.00 94.44 93 SER A CA 1
ATOM 742 C C . SER A 1 93 ? 11.500 1.584 6.766 1.00 94.44 93 SER A C 1
ATOM 744 O O . SER A 1 93 ? 11.269 2.714 7.194 1.00 94.44 93 SER A O 1
ATOM 746 N N . GLY A 1 94 ? 12.137 0.655 7.471 1.00 93.31 94 GLY A N 1
ATOM 747 C CA . GLY A 1 94 ? 12.588 0.843 8.841 1.00 93.31 94 GLY A CA 1
ATOM 748 C C . GLY A 1 94 ? 11.635 0.246 9.871 1.00 93.31 94 GLY A C 1
ATOM 749 O O . GLY A 1 94 ? 10.631 -0.395 9.557 1.00 93.31 94 GLY A O 1
ATOM 750 N N . ALA A 1 95 ? 11.978 0.458 11.140 1.00 91.94 95 ALA A N 1
ATOM 751 C CA . ALA A 1 95 ? 11.155 0.008 12.250 1.00 91.94 95 ALA A CA 1
ATOM 752 C C . ALA A 1 95 ? 9.829 0.774 12.287 1.00 91.94 95 ALA A C 1
ATOM 754 O O . ALA A 1 95 ? 9.791 1.995 12.104 1.00 91.94 95 ALA A O 1
ATOM 755 N N . ARG A 1 96 ? 8.748 0.057 12.596 1.00 94.50 96 ARG A N 1
ATOM 756 C CA . ARG A 1 96 ? 7.453 0.675 12.854 1.00 94.50 96 ARG A CA 1
ATOM 757 C C . ARG A 1 96 ? 7.586 1.669 14.020 1.00 94.50 96 ARG A C 1
ATOM 759 O O . ARG A 1 96 ? 8.079 1.277 15.082 1.00 94.50 96 ARG A O 1
ATOM 766 N N . PRO A 1 97 ? 7.139 2.930 13.874 1.00 94.19 97 PRO A N 1
ATOM 767 C CA . PRO A 1 97 ? 7.192 3.885 14.971 1.00 94.19 97 PRO A CA 1
ATOM 768 C C . PRO A 1 97 ? 6.385 3.395 16.180 1.00 94.19 97 PRO A C 1
ATOM 770 O O . PRO A 1 97 ? 5.262 2.910 16.037 1.00 94.19 97 PRO A O 1
ATOM 773 N N . VAL A 1 98 ? 6.957 3.522 17.378 1.00 93.38 98 VAL A N 1
ATOM 774 C CA . VAL A 1 98 ? 6.302 3.132 18.644 1.00 93.38 98 VAL A CA 1
ATOM 775 C C . VAL A 1 98 ? 5.920 4.336 19.495 1.00 93.38 98 VAL A C 1
ATOM 777 O O . VAL A 1 98 ? 4.935 4.291 20.232 1.00 93.38 98 VAL A O 1
ATOM 780 N N . GLU A 1 99 ? 6.668 5.430 19.365 1.00 96.12 99 GLU A N 1
ATOM 781 C CA . GLU A 1 99 ? 6.392 6.664 20.080 1.00 96.12 99 GLU A CA 1
ATOM 782 C C . GLU A 1 99 ? 5.231 7.407 19.428 1.00 96.12 99 GLU A C 1
ATOM 784 O O . GLU A 1 99 ? 5.134 7.533 18.205 1.00 96.12 99 GLU A O 1
ATOM 789 N N . LYS A 1 100 ? 4.345 7.952 20.266 1.00 94.62 100 LYS A N 1
ATOM 790 C CA . LYS A 1 100 ? 3.149 8.658 19.795 1.00 94.62 100 LYS A CA 1
ATOM 791 C C . LYS A 1 100 ? 3.490 9.803 18.839 1.00 94.62 100 LYS A C 1
ATOM 793 O O . LYS A 1 100 ? 2.792 9.986 17.849 1.00 94.62 100 LYS A O 1
ATOM 798 N N . VAL A 1 101 ? 4.547 10.560 19.136 1.00 96.56 101 VAL A N 1
ATOM 799 C CA . VAL A 1 101 ? 4.979 11.691 18.302 1.00 96.56 101 VAL A CA 1
ATOM 800 C C . VAL A 1 101 ? 5.377 11.237 16.898 1.00 96.56 101 VAL A C 1
ATOM 802 O O . VAL A 1 101 ? 4.992 11.873 15.922 1.00 96.56 101 VAL A O 1
ATOM 805 N N . ASP A 1 102 ? 6.067 10.105 16.784 1.00 96.06 102 ASP A N 1
ATOM 806 C CA . ASP A 1 102 ? 6.523 9.579 15.501 1.00 96.06 102 ASP A CA 1
ATOM 807 C C . ASP A 1 102 ? 5.368 8.956 14.710 1.00 96.06 102 ASP A C 1
ATOM 809 O O . ASP A 1 102 ? 5.278 9.139 13.498 1.00 96.06 102 ASP A O 1
ATOM 813 N N . MET A 1 103 ? 4.422 8.307 15.395 1.00 95.25 103 MET A N 1
ATOM 814 C CA . MET A 1 103 ? 3.168 7.843 14.793 1.00 95.25 103 MET A CA 1
ATOM 815 C C . MET A 1 103 ? 2.305 9.005 14.280 1.00 95.25 103 MET A C 1
ATOM 817 O O . MET A 1 103 ? 1.759 8.927 13.179 1.00 95.25 103 MET A O 1
ATOM 821 N N . ASP A 1 104 ? 2.195 10.093 15.048 1.00 95.31 104 ASP A N 1
ATOM 822 C CA . ASP A 1 104 ? 1.485 11.305 14.632 1.00 95.31 104 ASP A CA 1
ATOM 823 C C . ASP A 1 104 ? 2.176 11.960 13.422 1.00 95.31 104 ASP A C 1
ATOM 825 O O . ASP A 1 104 ? 1.493 12.384 12.487 1.00 95.31 104 ASP A O 1
ATOM 829 N N . ASN A 1 105 ? 3.514 12.002 13.404 1.00 96.25 105 ASN A N 1
ATOM 830 C CA . ASN A 1 105 ? 4.297 12.512 12.276 1.00 96.25 105 ASN A CA 1
ATOM 831 C C . ASN A 1 105 ? 4.080 11.677 11.012 1.00 96.25 105 ASN A C 1
ATOM 833 O O . ASN A 1 105 ? 3.782 12.242 9.958 1.00 96.25 105 ASN A O 1
ATOM 837 N N . LEU A 1 106 ? 4.167 10.349 11.121 1.00 96.12 106 LEU A N 1
ATOM 838 C CA . LEU A 1 106 ? 3.902 9.440 10.009 1.00 96.12 106 LEU A CA 1
ATOM 839 C C . LEU A 1 106 ? 2.480 9.643 9.479 1.00 96.12 106 LEU A C 1
ATOM 841 O O . LEU A 1 106 ? 2.286 9.833 8.284 1.00 96.12 106 LEU A O 1
ATOM 845 N N . PHE A 1 107 ? 1.477 9.703 10.354 1.00 96.25 107 PHE A N 1
ATOM 846 C CA . PHE A 1 107 ? 0.099 9.913 9.918 1.00 96.25 107 PHE A CA 1
ATOM 847 C C . PHE A 1 107 ? -0.087 11.236 9.156 1.00 96.25 107 PHE A C 1
ATOM 849 O O . PHE A 1 107 ? -0.762 11.266 8.127 1.00 96.25 107 PHE A O 1
ATOM 856 N N . GLN A 1 108 ? 0.547 12.325 9.605 1.00 95.69 108 GLN A N 1
ATOM 857 C CA . GLN A 1 108 ? 0.529 13.591 8.865 1.00 95.69 108 GLN A CA 1
ATOM 858 C C . GLN A 1 108 ? 1.221 13.482 7.501 1.00 95.69 108 GLN A C 1
ATOM 860 O O . GLN A 1 108 ? 0.717 14.030 6.521 1.00 95.69 108 GLN A O 1
ATOM 865 N N . GLN A 1 109 ? 2.338 12.757 7.410 1.00 93.94 109 GLN A N 1
ATOM 866 C CA . GLN A 1 109 ? 3.019 12.511 6.137 1.00 93.94 109 GLN A CA 1
ATOM 867 C C . GLN A 1 109 ? 2.115 11.760 5.152 1.00 93.94 109 GLN A C 1
ATOM 869 O O . GLN A 1 109 ? 1.994 12.192 4.009 1.00 93.94 109 GLN A O 1
ATOM 874 N N . LEU A 1 110 ? 1.404 10.722 5.604 1.00 94.00 110 LEU A N 1
ATOM 875 C CA . LEU A 1 110 ? 0.465 9.955 4.771 1.00 94.00 110 LEU A CA 1
ATOM 876 C C . LEU A 1 110 ? -0.687 10.823 4.243 1.00 94.00 110 LEU A C 1
ATOM 878 O O . LEU A 1 110 ? -1.071 10.716 3.074 1.00 94.00 110 LEU A O 1
ATOM 882 N N . ILE A 1 111 ? -1.218 11.722 5.080 1.00 94.00 111 ILE A N 1
ATOM 883 C CA . ILE A 1 111 ? -2.251 12.687 4.674 1.00 94.00 111 ILE A CA 1
ATOM 884 C C . ILE A 1 111 ? -1.706 13.627 3.593 1.00 94.00 111 ILE A C 1
ATOM 886 O O . ILE A 1 111 ? -2.353 13.822 2.563 1.00 94.00 111 ILE A O 1
ATOM 890 N N . LEU A 1 112 ? -0.510 14.189 3.797 1.00 90.81 112 LEU A N 1
ATOM 891 C CA . LEU A 1 112 ? 0.126 15.082 2.825 1.00 90.81 112 LEU A CA 1
ATOM 892 C C . LEU A 1 112 ? 0.436 14.363 1.509 1.00 90.81 112 LEU A C 1
ATOM 894 O O . LEU A 1 112 ? 0.198 14.920 0.439 1.00 90.81 112 LEU A O 1
ATOM 898 N N . GLN A 1 113 ? 0.930 13.129 1.573 1.00 87.94 113 GLN A N 1
ATOM 899 C CA . GLN A 1 113 ? 1.204 12.309 0.398 1.00 87.94 113 GLN A CA 1
ATOM 900 C C . GLN A 1 113 ? -0.084 12.026 -0.377 1.00 87.94 113 GLN A C 1
ATOM 902 O O . GLN A 1 113 ? -0.133 12.244 -1.581 1.00 87.94 113 GLN A O 1
ATOM 907 N N . THR A 1 114 ? -1.166 11.661 0.307 1.00 88.06 114 THR A N 1
ATOM 908 C CA . THR A 1 114 ? -2.473 11.431 -0.332 1.00 88.06 114 THR A CA 1
ATOM 909 C C . THR A 1 114 ? -3.029 12.690 -0.985 1.00 88.06 114 THR A C 1
ATOM 911 O O . THR A 1 114 ? -3.578 12.623 -2.083 1.00 88.06 114 THR A O 1
ATOM 914 N N . ALA A 1 115 ? -2.862 13.850 -0.346 1.00 86.06 115 ALA A N 1
ATOM 915 C CA . ALA A 1 115 ? -3.255 15.125 -0.933 1.00 86.06 115 ALA A CA 1
ATOM 916 C C . ALA A 1 115 ? -2.481 15.424 -2.227 1.00 86.06 115 ALA A C 1
ATOM 918 O O . ALA A 1 115 ? -3.080 15.919 -3.176 1.00 86.06 115 ALA A O 1
ATOM 919 N N . ARG A 1 116 ? -1.188 15.071 -2.296 1.00 81.62 116 ARG A N 1
ATOM 920 C CA . ARG A 1 116 ? -0.384 15.189 -3.526 1.00 81.62 116 ARG A CA 1
ATOM 921 C C . ARG A 1 116 ? -0.842 14.225 -4.614 1.00 81.62 116 ARG A C 1
ATOM 923 O O . ARG A 1 116 ? -0.800 14.582 -5.780 1.00 81.62 116 ARG A O 1
ATOM 930 N N . LEU A 1 117 ? -1.279 13.019 -4.256 1.00 79.88 117 LEU A N 1
ATOM 931 C CA . LEU A 1 117 ? -1.713 12.014 -5.231 1.00 79.88 117 LEU A CA 1
ATOM 932 C C . LEU A 1 117 ? -3.074 12.311 -5.875 1.00 79.88 117 LEU A C 1
ATOM 934 O O . LEU A 1 117 ? -3.393 11.720 -6.904 1.00 79.88 117 LEU A O 1
ATOM 938 N N . LYS A 1 118 ? -3.881 13.214 -5.306 1.00 75.88 118 LYS A N 1
ATOM 939 C CA . LYS A 1 118 ? -5.139 13.637 -5.929 1.00 75.88 118 LYS A CA 1
ATOM 940 C C . LYS A 1 118 ? -4.840 14.487 -7.169 1.00 75.88 118 LYS A C 1
ATOM 942 O O . LYS A 1 118 ? -4.259 15.562 -7.063 1.00 75.88 118 LYS A O 1
ATOM 947 N N . LYS A 1 119 ? -5.251 14.003 -8.343 1.00 64.38 119 LYS A N 1
ATOM 948 C CA . LYS A 1 119 ? -5.221 14.747 -9.607 1.00 64.38 119 LYS A CA 1
ATOM 949 C C . LYS A 1 119 ? -6.435 15.677 -9.696 1.00 64.38 119 LYS A C 1
ATOM 951 O O . LYS A 1 119 ? -7.551 15.254 -9.392 1.00 64.38 119 LYS A O 1
ATOM 956 N N . SER A 1 120 ? -6.238 16.915 -10.146 1.00 54.22 120 SER A N 1
ATOM 957 C CA . SER A 1 120 ? -7.336 17.717 -10.697 1.00 54.22 120 SER A CA 1
ATOM 958 C C . SER A 1 120 ? -7.495 17.389 -12.183 1.00 54.22 120 SER A C 1
ATOM 960 O O . SER A 1 120 ? -6.502 17.304 -12.903 1.00 54.22 120 SER A O 1
ATOM 962 N N . ALA A 1 121 ? -8.729 17.213 -12.662 1.00 52.03 121 ALA A N 1
ATOM 963 C CA . ALA A 1 121 ? -9.015 16.908 -14.071 1.00 52.03 121 ALA A CA 1
ATOM 964 C C . ALA A 1 121 ? -8.467 17.968 -15.054 1.00 52.03 121 ALA A C 1
ATOM 966 O O . ALA A 1 121 ? -8.274 17.666 -16.229 1.00 52.03 121 ALA A O 1
ATOM 967 N N . ASP A 1 122 ? -8.172 19.172 -14.555 1.00 60.94 122 ASP A N 1
ATOM 968 C CA . ASP A 1 122 ? -7.683 20.318 -15.326 1.00 60.94 122 ASP A CA 1
ATOM 969 C C . ASP A 1 122 ? -6.157 20.536 -15.233 1.00 60.94 122 ASP A C 1
ATOM 971 O O . ASP A 1 122 ? -5.648 21.537 -15.736 1.00 60.94 122 ASP A O 1
ATOM 975 N N . GLU A 1 123 ? -5.408 19.652 -14.567 1.00 65.75 123 GLU A N 1
ATOM 976 C CA . GLU A 1 123 ? -3.951 19.794 -14.440 1.00 65.75 123 GLU A CA 1
ATOM 977 C C . GLU A 1 123 ? -3.219 19.333 -15.706 1.00 65.75 123 GLU A C 1
ATOM 979 O O . GLU A 1 123 ? -3.452 18.235 -16.222 1.00 65.75 123 GLU A O 1
ATOM 984 N N . GLU A 1 124 ? -2.303 20.177 -16.193 1.00 68.81 124 GLU A N 1
ATOM 985 C CA . GLU A 1 124 ? -1.390 19.812 -17.275 1.00 68.81 124 GLU A CA 1
ATOM 986 C C . GLU A 1 124 ? -0.514 18.612 -16.870 1.00 68.81 124 GLU A C 1
ATOM 988 O O . GLU A 1 124 ? -0.248 18.410 -15.681 1.00 68.81 124 GLU A O 1
ATOM 993 N N . PRO A 1 125 ? -0.048 17.799 -17.836 1.00 65.44 125 PRO A N 1
ATOM 994 C CA . PRO A 1 125 ? 0.861 16.700 -17.546 1.00 65.44 125 PRO A CA 1
ATOM 995 C C . PRO A 1 125 ? 2.147 17.235 -16.902 1.00 65.44 125 PRO A C 1
ATOM 997 O O . PRO A 1 125 ? 2.959 17.887 -17.556 1.00 65.44 125 PRO A O 1
ATOM 1000 N N . GLU A 1 126 ? 2.331 16.964 -15.613 1.00 71.81 126 GLU A N 1
ATOM 1001 C CA . GLU A 1 126 ? 3.564 17.290 -14.905 1.00 71.81 126 GLU A CA 1
ATOM 1002 C C . GLU A 1 126 ? 4.612 16.206 -15.177 1.00 71.81 126 GLU A C 1
ATOM 1004 O O . GLU A 1 126 ? 4.343 15.014 -15.031 1.00 71.81 126 GLU A O 1
ATOM 1009 N N . THR A 1 127 ? 5.837 16.616 -15.507 1.00 83.06 127 THR A N 1
ATOM 1010 C CA . THR A 1 127 ? 6.995 15.708 -15.588 1.00 83.06 127 THR A CA 1
ATOM 1011 C C . THR A 1 127 ? 7.527 15.336 -14.205 1.00 83.06 127 THR A C 1
ATOM 1013 O O . THR A 1 127 ? 8.518 14.631 -14.098 1.00 83.06 127 THR A O 1
ATOM 1016 N N . ILE A 1 128 ? 6.914 15.815 -13.119 1.00 88.31 128 ILE A N 1
ATOM 1017 C CA . ILE A 1 128 ? 7.326 15.525 -11.747 1.00 88.31 128 ILE A CA 1
ATOM 1018 C C . ILE A 1 128 ? 6.319 14.561 -11.124 1.00 88.31 128 ILE A C 1
ATOM 1020 O O . ILE A 1 128 ? 5.122 14.823 -11.049 1.00 88.31 128 ILE A O 1
ATOM 1024 N N . CYS A 1 129 ? 6.813 13.427 -10.643 1.00 86.56 129 CYS A N 1
ATOM 1025 C CA . CYS A 1 129 ? 6.017 12.424 -9.963 1.00 86.56 129 CYS A CA 1
ATOM 1026 C C . CYS A 1 129 ? 5.475 12.969 -8.641 1.00 86.56 129 CYS A C 1
ATOM 1028 O O . CYS A 1 129 ? 6.229 13.283 -7.722 1.00 86.56 129 CYS A O 1
ATOM 1030 N N . LYS A 1 130 ? 4.152 12.985 -8.485 1.00 83.12 130 LYS A N 1
ATOM 1031 C CA . LYS A 1 130 ? 3.489 13.472 -7.264 1.00 83.12 130 LYS A CA 1
ATOM 1032 C C . LYS A 1 130 ? 3.710 12.587 -6.031 1.00 83.12 130 LYS A C 1
ATOM 1034 O O . LYS A 1 130 ? 3.502 13.038 -4.906 1.00 83.12 130 LYS A O 1
ATOM 1039 N N . GLY A 1 131 ? 4.142 11.339 -6.234 1.00 82.75 131 GLY A N 1
ATOM 1040 C CA . GLY A 1 131 ? 4.463 10.406 -5.151 1.00 82.75 131 GLY A CA 1
ATOM 1041 C C . GLY A 1 131 ? 5.825 10.665 -4.513 1.00 82.75 131 GLY A C 1
ATOM 1042 O O . GLY A 1 131 ? 5.913 10.703 -3.291 1.00 82.75 131 GLY A O 1
ATOM 1043 N N . CYS A 1 132 ? 6.873 10.858 -5.321 1.00 87.19 132 CYS A N 1
ATOM 1044 C CA . CYS A 1 132 ? 8.253 11.006 -4.833 1.00 87.19 132 CYS A CA 1
ATOM 1045 C C . CYS A 1 132 ? 8.892 12.378 -5.079 1.00 87.19 132 CYS A C 1
ATOM 1047 O O . CYS A 1 132 ? 9.891 12.695 -4.446 1.00 87.19 132 CYS A O 1
ATOM 1049 N N . GLY A 1 133 ? 8.342 13.198 -5.974 1.00 87.62 133 GLY A N 1
ATOM 1050 C CA . GLY A 1 133 ? 8.924 14.478 -6.385 1.00 87.62 133 GLY A CA 1
ATOM 1051 C C . GLY A 1 133 ? 10.069 14.366 -7.400 1.00 87.62 133 GLY A C 1
ATOM 1052 O O . GLY A 1 133 ? 10.672 15.384 -7.731 1.00 87.62 133 GLY A O 1
ATOM 1053 N N . HIS A 1 134 ? 10.377 13.165 -7.896 1.00 91.06 134 HIS A N 1
ATOM 1054 C CA . HIS A 1 134 ? 11.368 12.946 -8.956 1.00 91.06 134 HIS A CA 1
ATOM 1055 C C . HIS A 1 134 ? 10.739 13.029 -10.346 1.00 91.06 134 HIS A C 1
ATOM 1057 O O . HIS A 1 134 ? 9.519 13.001 -10.479 1.00 91.06 134 HIS A O 1
ATOM 1063 N N . ASP A 1 135 ? 11.569 13.073 -11.384 1.00 90.88 135 ASP A N 1
ATOM 1064 C CA . ASP A 1 135 ? 11.112 13.042 -12.773 1.00 90.88 135 ASP A CA 1
ATOM 1065 C C . ASP A 1 135 ? 10.265 11.782 -13.055 1.00 90.88 135 ASP A C 1
ATOM 1067 O O . ASP A 1 135 ? 10.705 10.645 -12.834 1.00 90.88 135 ASP A O 1
ATOM 1071 N N . PHE A 1 136 ? 9.023 11.983 -13.497 1.00 89.06 136 PHE A N 1
ATOM 1072 C CA . PHE A 1 136 ? 8.085 10.915 -13.813 1.00 89.06 136 PHE A CA 1
ATOM 1073 C C . PHE A 1 136 ? 8.569 10.083 -15.004 1.00 89.06 136 PHE A C 1
ATOM 1075 O O . PHE A 1 136 ? 8.409 8.864 -14.982 1.00 89.06 136 PHE A O 1
ATOM 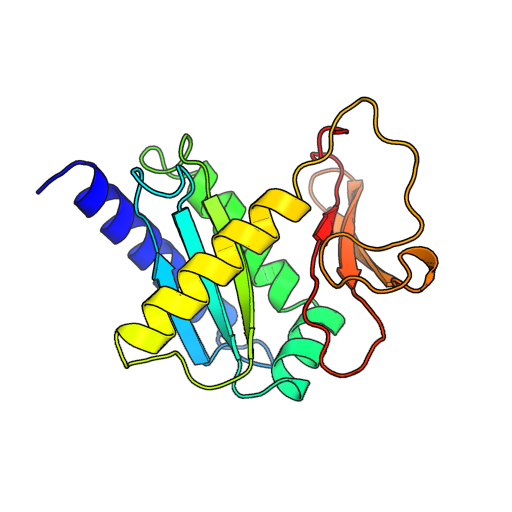1082 N N . ASP A 1 137 ? 9.260 10.689 -15.971 1.00 88.25 137 ASP A N 1
ATOM 1083 C CA . ASP A 1 137 ? 9.726 10.005 -17.183 1.00 88.25 137 ASP A CA 1
ATOM 1084 C C . ASP A 1 137 ? 10.825 8.970 -16.891 1.00 88.25 137 ASP A C 1
ATOM 1086 O O . ASP A 1 137 ? 11.036 8.033 -17.662 1.00 88.25 137 ASP A O 1
ATOM 1090 N N . ASN A 1 138 ? 11.489 9.081 -15.736 1.00 92.00 138 ASN A N 1
ATOM 1091 C CA . ASN A 1 138 ? 12.464 8.095 -15.272 1.00 92.00 138 ASN A CA 1
ATOM 1092 C C . ASN A 1 138 ? 11.822 6.869 -14.607 1.00 92.00 138 ASN A C 1
ATOM 1094 O O . ASN A 1 138 ? 12.527 5.909 -14.285 1.00 92.00 138 ASN A O 1
ATOM 1098 N N . HIS A 1 139 ? 10.510 6.876 -14.362 1.00 90.56 139 HIS A N 1
ATOM 1099 C CA . HIS A 1 139 ? 9.850 5.753 -13.711 1.00 90.56 139 HIS A CA 1
ATOM 1100 C C . HIS A 1 139 ? 9.770 4.533 -14.631 1.00 90.56 139 HIS A C 1
ATOM 1102 O O . HIS A 1 139 ? 9.618 4.623 -15.847 1.00 90.56 139 HIS A O 1
ATOM 1108 N N . GLN A 1 140 ? 9.858 3.355 -14.023 1.00 91.44 140 GLN A N 1
ATOM 1109 C CA . GLN A 1 140 ? 9.847 2.083 -14.725 1.00 91.44 140 GLN A CA 1
ATOM 1110 C C . GLN A 1 140 ? 8.480 1.422 -14.599 1.00 91.44 140 GLN A C 1
ATOM 1112 O O . GLN A 1 140 ? 7.952 1.257 -13.497 1.00 91.44 140 GLN A O 1
ATOM 1117 N N . LEU A 1 141 ? 7.935 1.015 -15.745 1.00 91.00 141 LEU A N 1
ATOM 1118 C CA . LEU A 1 141 ? 6.709 0.237 -15.829 1.00 91.00 141 LEU A CA 1
ATOM 1119 C C . LEU A 1 141 ? 7.027 -1.248 -15.642 1.00 91.00 141 LEU A C 1
ATOM 1121 O O . LEU A 1 141 ? 7.696 -1.865 -16.470 1.00 91.00 141 LEU A O 1
ATOM 1125 N N . MET A 1 142 ? 6.501 -1.825 -14.572 1.00 91.50 142 MET A N 1
ATOM 1126 C CA . MET A 1 142 ? 6.560 -3.252 -14.283 1.00 91.50 142 MET A CA 1
ATOM 1127 C C . MET A 1 142 ? 5.195 -3.873 -14.566 1.00 91.50 142 MET A C 1
ATOM 1129 O O . MET A 1 142 ? 4.164 -3.222 -14.377 1.00 91.50 142 MET A O 1
ATOM 1133 N N . CYS A 1 143 ? 5.165 -5.118 -15.043 1.00 89.69 143 CYS A N 1
ATOM 1134 C CA . CYS A 1 143 ? 3.918 -5.763 -15.438 1.00 89.69 143 CYS A CA 1
ATOM 1135 C C . CYS A 1 143 ? 3.929 -7.279 -15.251 1.00 89.69 143 CYS A C 1
ATOM 1137 O O . CYS A 1 143 ? 4.974 -7.927 -15.302 1.00 89.69 143 CYS A O 1
ATOM 1139 N N . GLU A 1 144 ? 2.733 -7.832 -15.083 1.00 86.38 144 GLU A N 1
ATOM 1140 C CA . GLU A 1 144 ? 2.455 -9.259 -15.160 1.00 86.38 144 GLU A CA 1
ATOM 1141 C C . GLU A 1 144 ? 1.176 -9.507 -15.981 1.00 86.38 144 GLU A C 1
ATOM 1143 O O . GLU A 1 144 ? 0.333 -8.608 -16.106 1.00 86.38 144 GLU A O 1
ATOM 1148 N N . PRO A 1 145 ? 1.019 -10.702 -16.576 1.00 83.62 145 PRO A N 1
ATOM 1149 C CA . PRO A 1 145 ? -0.212 -11.060 -17.266 1.00 83.62 145 PRO A CA 1
ATOM 1150 C C . PRO A 1 145 ? -1.416 -11.037 -16.317 1.00 83.62 145 PRO A C 1
ATOM 1152 O O . PRO A 1 145 ? -1.381 -11.616 -15.231 1.00 83.62 145 PRO A O 1
ATOM 1155 N N . ASP A 1 146 ? -2.505 -10.418 -16.760 1.00 79.44 146 ASP A N 1
ATOM 1156 C CA . ASP A 1 146 ? -3.816 -10.536 -16.137 1.00 79.44 146 ASP A CA 1
ATOM 1157 C C . ASP A 1 146 ? -4.536 -11.758 -16.713 1.00 79.44 146 ASP A C 1
ATOM 1159 O O . ASP A 1 146 ? -5.074 -11.744 -17.825 1.00 79.44 146 ASP A O 1
ATOM 1163 N N . THR A 1 147 ? -4.512 -12.846 -15.949 1.00 75.38 147 THR A N 1
ATOM 1164 C CA . THR A 1 147 ? -5.107 -14.128 -16.333 1.00 75.38 147 THR A CA 1
ATOM 1165 C C . THR A 1 147 ? -6.631 -14.095 -16.424 1.00 75.38 147 THR A C 1
ATOM 1167 O O . THR A 1 147 ? -7.203 -14.987 -17.044 1.00 75.38 147 THR A O 1
ATOM 1170 N N . GLU A 1 148 ? -7.293 -13.107 -15.817 1.00 73.56 148 GLU A N 1
ATOM 1171 C CA . GLU A 1 148 ? -8.755 -12.988 -15.841 1.00 73.56 148 GLU A CA 1
ATOM 1172 C C . GLU A 1 148 ? -9.227 -12.171 -17.045 1.00 73.56 148 GLU A C 1
ATOM 1174 O O . GLU A 1 148 ? -10.210 -12.527 -17.695 1.00 73.56 148 GLU A O 1
ATOM 1179 N N . LEU A 1 149 ? -8.498 -11.103 -17.380 1.00 71.88 149 LEU A N 1
ATOM 1180 C CA . LEU A 1 149 ? -8.900 -10.139 -18.408 1.00 71.88 149 LEU A CA 1
ATOM 1181 C C . LEU A 1 149 ? -8.160 -10.298 -19.741 1.00 71.88 149 LEU A C 1
ATOM 1183 O O . LEU A 1 149 ? -8.422 -9.549 -20.680 1.00 71.88 149 LEU A O 1
ATOM 1187 N N . SER A 1 150 ? -7.253 -11.277 -19.856 1.00 77.62 150 SER A N 1
ATOM 1188 C CA . SER A 1 150 ? -6.382 -11.439 -21.034 1.00 77.62 150 SER A CA 1
ATOM 1189 C C . SER A 1 150 ? -5.643 -10.138 -21.397 1.00 77.62 150 SER A C 1
ATOM 1191 O O . SER A 1 150 ? -5.422 -9.839 -22.571 1.00 77.62 150 SER A O 1
ATOM 1193 N N . SER A 1 151 ? -5.283 -9.349 -20.382 1.00 79.38 151 SER A N 1
ATOM 1194 C CA . SER A 1 151 ? -4.622 -8.046 -20.499 1.00 79.38 151 SER A CA 1
ATOM 1195 C C . SER A 1 151 ? -3.323 -8.014 -19.689 1.00 79.38 151 SER A C 1
ATOM 1197 O O . SER A 1 151 ? -2.906 -9.023 -19.129 1.00 79.38 151 SER A O 1
ATOM 1199 N N . MET A 1 152 ? -2.664 -6.856 -19.627 1.00 83.75 152 MET A N 1
ATOM 1200 C CA . MET A 1 152 ? -1.560 -6.620 -18.695 1.00 83.75 152 MET A CA 1
ATOM 1201 C C . MET A 1 152 ? -2.052 -5.774 -17.525 1.00 83.75 152 MET A C 1
ATOM 1203 O O . MET A 1 152 ? -2.889 -4.884 -17.692 1.00 83.75 152 MET A O 1
ATOM 1207 N N . LYS A 1 153 ? -1.496 -6.047 -16.354 1.00 87.00 153 LYS A N 1
ATOM 1208 C CA . LYS A 1 153 ? -1.620 -5.232 -15.148 1.00 87.00 153 LYS A CA 1
ATOM 1209 C C . LYS A 1 153 ? -0.234 -5.059 -14.551 1.00 87.00 153 LYS A C 1
ATOM 1211 O O . LYS A 1 153 ? 0.695 -5.788 -14.910 1.00 87.00 153 LYS A O 1
ATOM 1216 N N . GLY A 1 154 ? -0.062 -4.105 -13.652 1.00 90.31 154 GLY A N 1
ATOM 1217 C CA . GLY A 1 154 ? 1.258 -3.901 -13.097 1.00 90.31 154 GLY A CA 1
ATOM 1218 C C . GLY A 1 154 ? 1.379 -2.761 -12.118 1.00 90.31 154 GLY A C 1
ATOM 1219 O O . GLY A 1 154 ? 0.409 -2.317 -11.502 1.00 90.31 154 GLY A O 1
ATOM 1220 N N . TRP A 1 155 ? 2.618 -2.312 -11.972 1.00 93.06 155 TRP A N 1
ATOM 1221 C CA . TRP A 1 155 ? 2.974 -1.212 -11.101 1.00 93.06 155 TRP A CA 1
ATOM 1222 C C . TRP A 1 155 ? 4.082 -0.354 -11.706 1.00 93.06 155 TRP A C 1
ATOM 1224 O O . TRP A 1 155 ? 4.774 -0.761 -12.636 1.00 93.06 155 TRP A O 1
ATOM 1234 N N . ILE A 1 156 ? 4.222 0.856 -11.186 1.00 90.62 156 ILE A N 1
ATOM 1235 C CA . ILE A 1 156 ? 5.246 1.827 -11.557 1.00 90.62 156 ILE A CA 1
ATOM 1236 C C . ILE A 1 156 ? 6.180 2.001 -10.359 1.00 90.62 156 ILE A C 1
ATOM 1238 O O . ILE A 1 156 ? 5.720 2.103 -9.219 1.00 90.62 156 ILE A O 1
ATOM 1242 N N . THR A 1 157 ? 7.487 2.032 -10.617 1.00 91.06 157 THR A N 1
ATOM 1243 C CA . THR A 1 157 ? 8.535 2.225 -9.603 1.00 91.06 157 THR A CA 1
ATOM 1244 C C . THR A 1 157 ? 9.522 3.312 -10.024 1.00 91.06 157 THR A C 1
ATOM 1246 O O . THR A 1 157 ? 9.757 3.515 -11.214 1.00 91.06 157 THR A O 1
ATOM 1249 N N . CYS A 1 158 ? 10.102 4.021 -9.056 1.00 90.75 158 CYS A N 1
ATOM 1250 C CA . CYS A 1 158 ? 11.148 5.012 -9.300 1.00 90.75 158 CYS A CA 1
ATOM 1251 C C . CYS A 1 158 ? 12.538 4.362 -9.193 1.00 90.75 158 CYS A C 1
ATOM 1253 O O . CYS A 1 158 ? 12.768 3.560 -8.284 1.00 90.75 158 CYS A O 1
ATOM 1255 N N . PRO A 1 159 ? 13.479 4.684 -10.098 1.00 89.31 159 PRO A N 1
ATOM 1256 C CA . PRO A 1 159 ? 14.825 4.123 -10.056 1.00 89.31 159 PRO A CA 1
ATOM 1257 C C . PRO A 1 159 ? 15.714 4.738 -8.965 1.00 89.31 159 PRO A C 1
ATOM 1259 O O . PRO A 1 159 ? 16.728 4.122 -8.633 1.00 89.31 159 PRO A O 1
ATOM 1262 N N . GLU A 1 160 ? 15.347 5.906 -8.424 1.00 89.62 160 GLU A N 1
ATOM 1263 C CA . GLU A 1 160 ? 16.127 6.638 -7.419 1.00 89.62 160 GLU A CA 1
ATOM 1264 C C . GLU A 1 160 ? 16.332 5.827 -6.134 1.00 89.62 160 GLU A C 1
ATOM 1266 O O . GLU A 1 160 ? 15.429 5.145 -5.638 1.00 89.62 160 GLU A O 1
ATOM 1271 N N . GLU A 1 161 ? 17.541 5.909 -5.580 1.00 84.25 161 GLU A N 1
ATOM 1272 C CA . GLU A 1 161 ? 17.912 5.172 -4.375 1.00 84.25 161 GLU A CA 1
ATOM 1273 C C . GLU A 1 161 ? 17.074 5.631 -3.172 1.00 84.25 161 GLU A C 1
ATOM 1275 O O . GLU A 1 161 ? 16.902 6.821 -2.922 1.00 84.25 161 GLU A O 1
ATOM 1280 N N . GLY A 1 162 ? 16.521 4.671 -2.426 1.00 82.81 162 GLY A N 1
ATOM 1281 C CA . GLY A 1 162 ? 15.673 4.955 -1.262 1.00 82.81 162 GLY A CA 1
ATOM 1282 C C . GLY A 1 162 ? 14.249 5.422 -1.589 1.00 82.81 162 GLY A C 1
ATOM 1283 O O . GLY A 1 162 ? 13.480 5.672 -0.665 1.00 82.81 162 GLY A O 1
ATOM 1284 N N . CYS A 1 163 ? 13.868 5.515 -2.866 1.00 87.44 163 CYS A N 1
ATOM 1285 C CA . CYS A 1 163 ? 12.526 5.932 -3.252 1.00 87.44 163 CYS A CA 1
ATOM 1286 C C . CYS A 1 163 ? 11.516 4.776 -3.186 1.00 87.44 163 CYS A C 1
ATOM 1288 O O . CYS A 1 163 ? 11.598 3.817 -3.949 1.00 87.44 163 CY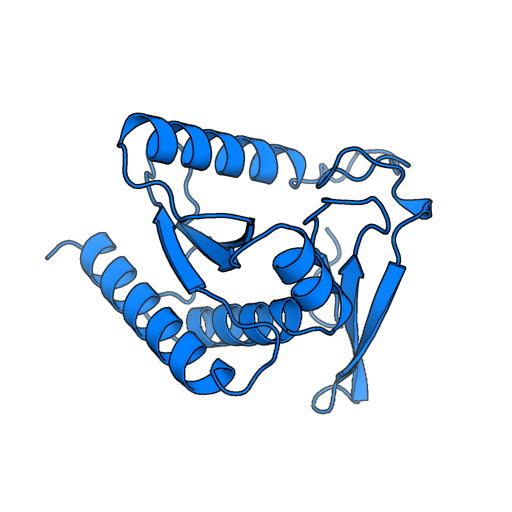S A O 1
ATOM 1290 N N . ASN A 1 164 ? 10.499 4.911 -2.335 1.00 86.31 164 ASN A N 1
ATOM 1291 C CA . ASN A 1 164 ? 9.444 3.915 -2.144 1.00 86.31 164 ASN A CA 1
ATOM 1292 C C . ASN A 1 164 ? 8.145 4.220 -2.912 1.00 86.31 164 ASN A C 1
ATOM 1294 O O . ASN A 1 164 ? 7.115 3.603 -2.629 1.00 86.31 164 ASN A O 1
ATOM 1298 N N . CYS A 1 165 ? 8.143 5.162 -3.866 1.00 88.00 165 CYS A N 1
ATOM 1299 C CA . CYS A 1 165 ? 6.903 5.465 -4.574 1.00 88.00 165 CYS A CA 1
ATOM 1300 C C . CYS A 1 165 ? 6.423 4.260 -5.388 1.00 88.00 165 CYS A C 1
ATOM 1302 O O . CYS A 1 165 ? 7.188 3.584 -6.087 1.00 88.00 165 CYS A O 1
ATOM 1304 N N . PHE A 1 166 ? 5.123 4.027 -5.296 1.00 87.69 166 PHE A N 1
ATOM 1305 C CA . PHE A 1 166 ? 4.480 2.841 -5.810 1.00 87.69 166 PHE A CA 1
ATOM 1306 C C . PHE A 1 166 ? 3.096 3.222 -6.327 1.00 87.69 166 PHE A C 1
ATOM 1308 O O . PHE A 1 166 ? 2.286 3.786 -5.593 1.00 87.69 166 PHE A O 1
ATOM 1315 N N . PHE A 1 167 ? 2.837 2.903 -7.590 1.00 87.19 167 PHE A N 1
ATOM 1316 C CA . PHE A 1 167 ? 1.536 3.091 -8.225 1.00 87.19 167 PHE A CA 1
ATOM 1317 C C . PHE A 1 167 ? 1.149 1.804 -8.919 1.00 87.19 167 PHE 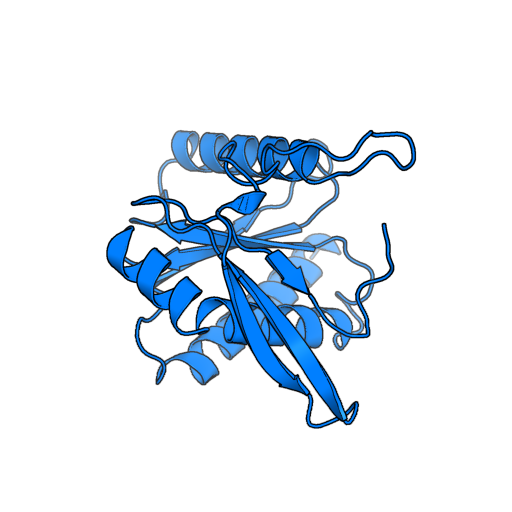A C 1
ATOM 1319 O O . PHE A 1 167 ? 1.980 1.226 -9.610 1.00 87.19 167 PHE A O 1
ATOM 1326 N N . THR A 1 168 ? -0.090 1.361 -8.773 1.00 87.38 168 THR A N 1
ATOM 1327 C CA . THR A 1 168 ? -0.618 0.249 -9.566 1.00 87.38 168 THR A CA 1
ATOM 1328 C C . THR A 1 168 ? -1.273 0.775 -10.840 1.00 87.38 168 THR A C 1
ATOM 1330 O O . THR A 1 168 ? -1.655 1.938 -10.925 1.00 87.38 168 THR A O 1
ATOM 1333 N N . TRP A 1 169 ? -1.373 -0.073 -11.859 1.00 79.94 169 TRP A N 1
ATOM 1334 C CA . TRP A 1 169 ? -2.139 0.187 -13.075 1.00 79.94 169 TRP A CA 1
ATOM 1335 C C . TRP A 1 169 ? -2.728 -1.129 -13.599 1.00 79.94 169 TRP A C 1
ATOM 1337 O O . TRP A 1 169 ? -2.204 -2.214 -13.338 1.00 79.94 169 TRP A O 1
ATOM 1347 N N . GLY A 1 170 ? -3.834 -1.056 -14.334 1.00 68.81 170 GLY A N 1
ATOM 1348 C CA . GLY A 1 170 ? -4.509 -2.227 -14.896 1.00 68.81 170 GLY A CA 1
ATOM 1349 C C . GLY A 1 170 ? -5.825 -1.854 -15.571 1.00 68.81 170 GLY A C 1
ATOM 1350 O O . GLY A 1 170 ? -6.239 -0.699 -15.524 1.00 68.81 170 GLY A O 1
ATOM 1351 N N . ALA A 1 171 ? -6.496 -2.832 -16.185 1.00 47.97 171 ALA A N 1
ATOM 1352 C CA . ALA A 1 171 ? -7.715 -2.615 -16.976 1.00 47.97 171 ALA A CA 1
ATOM 1353 C C . ALA A 1 171 ? -8.914 -2.051 -16.179 1.00 47.97 171 ALA A C 1
ATOM 1355 O O . ALA A 1 171 ? -9.856 -1.551 -16.785 1.00 47.97 171 ALA A O 1
ATOM 1356 N N . ASN A 1 172 ? -8.847 -2.065 -14.841 1.00 37.50 172 ASN A N 1
ATOM 1357 C CA . ASN A 1 172 ? -9.833 -1.456 -13.942 1.00 37.50 172 ASN A CA 1
ATOM 1358 C C . ASN A 1 172 ? -9.323 -0.200 -13.214 1.00 37.50 172 ASN A C 1
ATOM 1360 O O . ASN A 1 172 ? -9.934 0.220 -12.237 1.00 37.50 172 ASN A O 1
ATOM 1364 N N . PHE A 1 173 ? -8.242 0.435 -13.679 1.00 36.28 173 PHE A N 1
ATOM 1365 C CA . PHE A 1 173 ? -8.015 1.835 -13.325 1.00 36.28 173 PHE A CA 1
ATOM 1366 C C . PHE A 1 173 ? -9.028 2.674 -14.112 1.00 36.28 173 PHE A C 1
ATOM 1368 O O . PHE A 1 173 ? -8.915 2.731 -15.342 1.00 36.28 173 PHE A O 1
ATOM 1375 N N . PRO A 1 174 ? -10.019 3.328 -13.476 1.00 25.56 174 PRO A N 1
ATOM 1376 C CA . PRO A 1 174 ? -10.693 4.400 -14.175 1.00 25.56 174 PRO A CA 1
ATOM 1377 C C . PRO A 1 174 ? -9.614 5.439 -14.515 1.00 25.56 174 PRO A C 1
ATOM 1379 O O . PRO A 1 174 ? -8.775 5.746 -13.658 1.00 25.56 174 PRO A O 1
ATOM 1382 N N . PRO A 1 175 ? -9.579 5.964 -15.750 1.00 27.38 175 PRO A N 1
ATOM 1383 C CA . PRO A 1 175 ? -8.793 7.156 -16.002 1.00 27.38 175 PRO A CA 1
ATOM 1384 C C . PRO A 1 175 ? -9.311 8.227 -15.036 1.00 27.38 175 PRO A C 1
ATOM 1386 O O . PRO A 1 175 ? -10.506 8.523 -15.034 1.00 27.38 175 PRO A O 1
ATOM 1389 N N . GLN A 1 176 ? -8.430 8.730 -14.169 1.00 34.03 176 GLN A N 1
ATOM 1390 C CA . GLN A 1 176 ? -8.681 9.978 -13.451 1.00 34.03 176 GLN A CA 1
ATOM 1391 C C . GLN A 1 176 ? -8.642 11.143 -14.435 1.00 34.03 176 GLN A C 1
ATOM 1393 O O . GLN A 1 176 ? -7.616 11.273 -15.156 1.00 34.03 176 GLN A O 1
#

Secondary structure (DSSP, 8-state):
--HHHHHHHHHHHHHHHHHHHHTTSSSPP-EEEEEEETTTEEEEEEEEEESSHHHHHHHHHTTHHHHHHHHHHHHHHHSTTTTTS-EEEEEEESSPP-SHHHHHHHHHHHHHHHHHHPPPTT----SB-TTTSSBGGGPEEEEEEETTTTEEEEEEE--STT---EEEE-TT----

pLDDT: mean 88.01, std 13.0, range [25.56, 98.0]

Foldseek 3Di:
DDLVVVVVVQLVVLLVVLQVVLVVPPPHFDDWDWDDDVVLPQEIEIETEDAFLVRLQVCQVVCVVVSSVVSSLVSLCPDPSRVPGHYDYYYYYHDDDDDPVVVVVVVVVVSCLVVLVDDDPPDDDDLADSNFRHGPVQKDWDWDQDPVPRWIWGWIGHPDRSDNDIDTGDPPPDDD